Protein AF-X1JGG3-F1 (afdb_monomer)

Radius of gyration: 21.28 Å; Cα contacts (8 Å, |Δi|>4): 81; chains: 1; bounding box: 41×39×52 Å

Mean predicted aligned error: 8.31 Å

Nearest PDB structures (foldseek):
  1no1-assembly3_C  TM=7.821E-01  e=3.406E-01  Bacillus phage SPP1

Foldseek 3Di:
DDPVLLVVLVVLLCVLAVHDDDPVVSVVLCVVPVVDDSVLQNQLSVVCSVPPPHRDDSVSSVCSRVPDPVVVVVVLVVVLVVCLVVDDLPDDDADPPCNVSQVVCVVCPHSNNVSVVVVPPDD

Structure (mmCIF, N/CA/C/O backbone):
data_AF-X1JGG3-F1
#
_entry.id   AF-X1JGG3-F1
#
loop_
_atom_site.group_PDB
_atom_site.id
_atom_site.type_symbol
_atom_site.label_atom_id
_atom_site.label_alt_id
_atom_site.label_comp_id
_atom_site.label_asym_id
_atom_site.label_entity_id
_atom_site.label_seq_id
_atom_site.pdbx_PDB_ins_code
_atom_site.Cartn_x
_atom_site.Cartn_y
_atom_site.Cartn_z
_atom_site.occupancy
_atom_site.B_iso_or_equiv
_atom_site.auth_seq_id
_atom_site.auth_comp_id
_atom_site.auth_asym_id
_atom_site.auth_atom_id
_atom_site.pdbx_PDB_model_num
ATOM 1 N N . MET A 1 1 ? -0.036 -13.722 7.610 1.00 90.81 1 MET A N 1
ATOM 2 C CA . MET A 1 1 ? -0.224 -12.789 8.738 1.00 90.81 1 MET A CA 1
ATOM 3 C C . MET A 1 1 ? -0.713 -13.518 9.977 1.00 90.81 1 MET A C 1
ATOM 5 O O . MET A 1 1 ? -1.569 -14.394 9.858 1.00 90.81 1 MET A O 1
ATOM 9 N N . ASP A 1 2 ? -0.226 -13.138 11.154 1.00 93.94 2 ASP A N 1
ATOM 10 C CA . ASP A 1 2 ? -0.755 -13.590 12.440 1.00 93.94 2 ASP A CA 1
ATOM 11 C C . ASP A 1 2 ? -1.984 -12.753 12.850 1.00 93.94 2 ASP A C 1
ATOM 13 O O . ASP A 1 2 ? -1.974 -11.520 12.832 1.00 93.94 2 ASP A O 1
ATOM 17 N N . LYS A 1 3 ? -3.073 -13.422 13.248 1.00 92.94 3 LYS A N 1
ATOM 18 C CA . LYS A 1 3 ? -4.341 -12.750 13.579 1.00 92.94 3 LYS A CA 1
ATOM 19 C C . LYS A 1 3 ? -4.242 -11.840 14.805 1.00 92.94 3 LYS A C 1
ATOM 21 O O . LYS A 1 3 ? -4.909 -10.809 14.856 1.00 92.94 3 LYS A O 1
ATOM 26 N N . LYS A 1 4 ? -3.430 -12.196 15.798 1.00 94.50 4 LYS A N 1
ATOM 27 C CA . LYS A 1 4 ? -3.220 -11.386 17.002 1.00 94.50 4 LYS A CA 1
ATOM 28 C C . LYS A 1 4 ? -2.433 -10.125 16.663 1.00 94.50 4 LYS A C 1
ATOM 30 O O . LYS A 1 4 ? -2.806 -9.054 17.133 1.00 94.50 4 LYS A O 1
ATOM 35 N N . LEU A 1 5 ? -1.389 -10.241 15.841 1.00 93.38 5 LEU A N 1
ATOM 36 C CA . LEU A 1 5 ? -0.612 -9.085 15.380 1.00 93.38 5 LEU A CA 1
ATOM 37 C C . LEU A 1 5 ? -1.472 -8.126 14.554 1.00 93.38 5 LEU A C 1
ATOM 39 O O . LEU A 1 5 ? -1.430 -6.920 14.779 1.00 93.38 5 LEU A O 1
ATOM 43 N N . PHE A 1 6 ? -2.319 -8.656 13.678 1.00 95.50 6 PHE A N 1
ATOM 44 C CA . PHE A 1 6 ? -3.275 -7.847 12.931 1.00 95.50 6 PHE A CA 1
ATOM 45 C C . PHE A 1 6 ? -4.254 -7.081 13.833 1.00 95.50 6 PHE A C 1
ATOM 47 O O . PHE A 1 6 ? -4.462 -5.884 13.647 1.00 95.50 6 PHE A O 1
ATOM 54 N N . LEU A 1 7 ? -4.838 -7.743 14.837 1.00 94.88 7 LEU A N 1
ATOM 55 C CA . LEU A 1 7 ? -5.745 -7.078 15.779 1.00 94.88 7 LEU A CA 1
ATOM 56 C C . LEU A 1 7 ? -5.031 -5.986 16.584 1.00 94.88 7 LEU A C 1
ATOM 58 O O . LEU A 1 7 ? -5.614 -4.938 16.836 1.00 94.88 7 LEU A O 1
ATOM 62 N N . GLN A 1 8 ? -3.761 -6.192 16.948 1.00 95.75 8 GLN A N 1
ATOM 63 C CA . GLN A 1 8 ? -2.948 -5.142 17.570 1.00 95.75 8 GLN A CA 1
ATOM 64 C C . GLN A 1 8 ? -2.786 -3.934 16.641 1.00 95.75 8 GLN A C 1
ATOM 66 O O . GLN A 1 8 ? -2.962 -2.805 17.088 1.00 95.75 8 GLN A O 1
ATOM 71 N N . SER A 1 9 ? -2.514 -4.168 15.356 1.00 96.12 9 SER A N 1
ATOM 72 C CA . SER A 1 9 ? -2.420 -3.117 14.340 1.00 96.12 9 SER A CA 1
ATOM 73 C C . SER A 1 9 ? -3.736 -2.351 14.152 1.00 96.12 9 SER A C 1
ATOM 75 O O . SER A 1 9 ? -3.710 -1.123 14.090 1.00 96.12 9 SER A O 1
ATOM 77 N N . LEU A 1 10 ? -4.889 -3.031 14.134 1.00 95.44 10 LEU A N 1
ATOM 78 C CA . LEU A 1 10 ? -6.194 -2.357 14.102 1.00 95.44 10 LEU A CA 1
ATOM 79 C C . LEU A 1 10 ? -6.440 -1.518 15.359 1.00 95.44 10 LEU A C 1
ATOM 81 O O . LEU A 1 10 ? -6.842 -0.365 15.246 1.00 95.44 10 LEU A O 1
ATOM 85 N N . ASN A 1 11 ? -6.133 -2.047 16.544 1.00 96.00 11 ASN A N 1
ATOM 86 C CA . ASN A 1 11 ? -6.285 -1.301 17.795 1.00 96.00 11 ASN A CA 1
ATOM 87 C C . ASN A 1 11 ? -5.393 -0.045 17.834 1.00 96.00 11 ASN A C 1
ATOM 89 O O . ASN A 1 11 ? -5.766 0.961 18.439 1.00 96.00 11 ASN A O 1
ATOM 93 N N . SER A 1 12 ? -4.215 -0.079 17.197 1.00 96.50 12 SER A N 1
ATOM 94 C CA . SER A 1 12 ? -3.371 1.110 17.033 1.00 96.50 12 SER A CA 1
ATOM 95 C C . SER A 1 12 ? -4.045 2.183 16.178 1.00 96.50 12 SER A C 1
ATOM 97 O O . SER A 1 12 ? -3.999 3.349 16.561 1.00 96.50 12 SER A O 1
ATOM 99 N N . LEU A 1 13 ? -4.707 1.806 15.076 1.00 96.50 13 LEU A N 1
ATOM 100 C CA . LEU A 1 13 ? -5.509 2.743 14.281 1.00 96.50 13 LEU A CA 1
ATOM 101 C C . LEU A 1 13 ? -6.660 3.318 15.113 1.00 96.50 13 LEU A C 1
ATOM 103 O O . LEU A 1 13 ? -6.807 4.531 15.205 1.00 96.50 13 LEU A O 1
ATOM 107 N N . GLU A 1 14 ? -7.433 2.461 15.780 1.00 96.44 14 GLU A N 1
ATOM 108 C CA . GLU A 1 14 ? -8.549 2.887 16.635 1.00 96.44 14 GLU A CA 1
ATOM 109 C C . GLU A 1 14 ? -8.112 3.918 17.679 1.00 96.44 14 GLU A C 1
ATOM 111 O O . GLU A 1 14 ? -8.757 4.947 17.871 1.00 96.44 14 GLU A O 1
ATOM 116 N N . SER A 1 15 ? -6.964 3.670 18.311 1.00 96.25 15 SER A N 1
ATOM 117 C CA . SER A 1 15 ? -6.413 4.550 19.342 1.00 96.25 15 SER A CA 1
ATOM 118 C C . SER A 1 15 ? -5.913 5.879 18.773 1.00 96.25 15 SER A C 1
ATOM 120 O O . SER A 1 15 ? -6.105 6.913 19.405 1.00 96.25 15 SER A O 1
ATOM 122 N N . ALA A 1 16 ? -5.278 5.863 17.598 1.00 96.69 16 ALA A N 1
ATOM 123 C CA . ALA A 1 16 ? -4.739 7.063 16.959 1.00 96.69 16 ALA A CA 1
ATOM 124 C C . ALA A 1 16 ? -5.837 7.996 16.429 1.00 96.69 16 ALA A C 1
ATOM 126 O O . ALA A 1 16 ? -5.709 9.213 16.530 1.00 96.69 16 ALA A O 1
ATOM 127 N N . PHE A 1 17 ? -6.919 7.427 15.896 1.00 96.00 17 PHE A N 1
ATOM 128 C CA . PHE A 1 17 ? -8.021 8.181 15.293 1.00 96.00 17 PHE A CA 1
ATOM 129 C C . PHE A 1 17 ? -9.204 8.409 16.247 1.00 96.00 17 PHE A C 1
ATOM 131 O O . PHE A 1 17 ? -10.120 9.156 15.918 1.00 96.00 17 PHE A O 1
ATOM 138 N N . GLY A 1 18 ? -9.199 7.793 17.435 1.00 94.81 18 GLY A N 1
ATOM 139 C CA . GLY A 1 18 ? -10.285 7.919 18.412 1.00 94.81 18 GLY A CA 1
ATOM 140 C C . GLY A 1 18 ? -11.587 7.237 17.977 1.00 94.81 18 GLY A C 1
ATOM 141 O O . GLY A 1 18 ? -12.661 7.587 18.467 1.00 94.81 18 GLY A O 1
ATOM 142 N N . GLU A 1 19 ? -11.508 6.262 17.073 1.00 92.62 19 GLU A N 1
ATOM 143 C CA . GLU A 1 19 ? -12.652 5.516 16.547 1.00 92.62 19 GLU A CA 1
ATOM 144 C C . GLU A 1 19 ? -12.613 4.067 17.028 1.00 92.62 19 GLU A C 1
ATOM 146 O O . GLU A 1 19 ? -11.547 3.474 17.134 1.00 92.62 19 GLU A O 1
ATOM 151 N N . LYS A 1 20 ? -13.778 3.461 17.278 1.00 91.00 20 LYS A N 1
ATOM 152 C CA . LYS A 1 20 ? -13.880 2.013 17.501 1.00 91.00 20 LYS A CA 1
ATOM 153 C C . LYS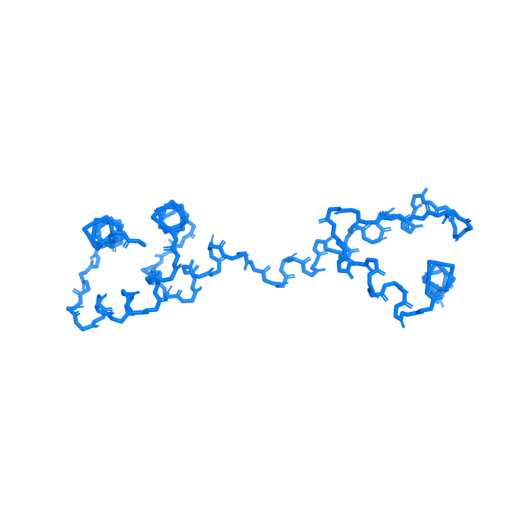 A 1 20 ? -14.567 1.346 16.326 1.00 91.00 20 LYS A C 1
ATOM 155 O O . LYS A 1 20 ? -15.696 1.700 15.976 1.00 91.00 20 LYS A O 1
ATOM 160 N N . LEU A 1 21 ? -13.919 0.344 15.752 1.00 90.12 21 LEU A N 1
ATOM 161 C CA . LEU A 1 21 ? -14.516 -0.489 14.732 1.00 90.12 21 LEU A CA 1
ATOM 162 C C . LEU A 1 21 ? -15.534 -1.431 15.363 1.00 90.12 21 LEU A C 1
ATOM 164 O O . LEU A 1 21 ? -15.342 -2.034 16.419 1.00 90.12 21 LEU A O 1
ATOM 168 N N . ARG A 1 22 ? -16.642 -1.599 14.650 1.00 92.44 22 ARG A N 1
ATOM 169 C CA . ARG A 1 22 ? -17.567 -2.695 14.910 1.00 92.44 22 ARG A CA 1
ATOM 170 C C . ARG A 1 22 ? -16.922 -4.014 14.475 1.00 92.44 22 ARG A C 1
ATOM 172 O O . ARG A 1 22 ? -16.131 -4.049 13.529 1.00 92.44 22 ARG A O 1
ATOM 179 N N . GLU A 1 23 ? -17.288 -5.108 15.139 1.00 90.00 23 GLU A N 1
ATOM 180 C CA . GLU A 1 23 ? -16.707 -6.432 14.869 1.00 90.00 23 GLU A CA 1
ATOM 181 C C . GLU A 1 23 ? -16.869 -6.894 13.414 1.00 90.00 23 GLU A C 1
ATOM 183 O O . GLU A 1 23 ? -15.992 -7.565 12.873 1.00 90.00 23 GLU A O 1
ATOM 188 N N . ASP A 1 24 ? -17.985 -6.548 12.773 1.00 92.00 24 ASP A N 1
ATOM 189 C CA . ASP A 1 24 ? -18.242 -6.838 11.362 1.00 92.00 24 ASP A CA 1
ATOM 190 C C . ASP A 1 24 ? -17.240 -6.123 10.447 1.00 92.00 24 ASP A C 1
ATOM 192 O O . ASP A 1 24 ? -16.668 -6.756 9.560 1.00 92.00 24 ASP A O 1
ATOM 196 N N . ARG A 1 25 ? -16.936 -4.846 10.709 1.00 92.25 25 ARG A N 1
ATOM 197 C CA . ARG A 1 25 ? -15.900 -4.110 9.966 1.00 92.25 25 ARG A CA 1
ATOM 198 C C . ARG A 1 25 ? -14.516 -4.711 10.194 1.00 92.25 25 ARG A C 1
ATOM 200 O O . ARG A 1 25 ? -13.806 -4.941 9.222 1.00 92.25 25 ARG A O 1
ATOM 207 N N . ALA A 1 26 ? -14.148 -5.037 11.433 1.00 93.00 26 ALA A N 1
ATOM 208 C CA . ALA A 1 26 ? -12.850 -5.653 11.725 1.00 93.00 26 ALA A CA 1
ATOM 209 C C . ALA A 1 26 ? -12.652 -6.998 10.992 1.00 93.00 26 ALA A C 1
ATOM 211 O O . ALA A 1 26 ? -11.555 -7.287 10.508 1.00 93.00 26 ALA A O 1
ATOM 212 N N . LYS A 1 27 ? -13.719 -7.801 10.851 1.00 95.00 27 LYS A N 1
ATOM 213 C CA . LYS A 1 27 ? -13.699 -9.040 10.052 1.00 95.00 27 LYS A CA 1
ATOM 214 C C . LYS A 1 27 ? -13.445 -8.767 8.571 1.00 95.00 27 LYS A C 1
ATOM 216 O O . LYS A 1 27 ? -12.617 -9.451 7.981 1.00 95.00 27 LYS A O 1
ATOM 221 N N . ILE A 1 28 ? -14.084 -7.747 7.996 1.00 96.06 28 ILE A N 1
ATOM 222 C CA . ILE A 1 28 ? -13.869 -7.367 6.591 1.00 96.06 28 ILE A CA 1
ATOM 223 C C . ILE A 1 28 ? -12.416 -6.931 6.359 1.00 96.06 28 ILE A C 1
ATOM 225 O O . ILE A 1 28 ? -11.801 -7.372 5.390 1.00 96.06 28 ILE A O 1
ATOM 229 N N . TYR A 1 29 ? -11.833 -6.129 7.261 1.00 96.19 29 TYR A N 1
ATOM 230 C CA . TYR A 1 29 ? -10.414 -5.762 7.156 1.00 96.19 29 TYR A CA 1
ATOM 231 C C . TYR A 1 29 ? -9.519 -7.007 7.192 1.00 96.19 29 TYR A C 1
ATOM 233 O O . TYR A 1 29 ? -8.607 -7.118 6.378 1.00 96.19 29 TYR A O 1
ATOM 241 N N . TRP A 1 30 ? -9.787 -7.963 8.091 1.00 95.88 30 TRP A N 1
ATOM 242 C CA . TRP A 1 30 ? -9.032 -9.219 8.138 1.00 95.88 30 TRP A CA 1
ATOM 243 C C . TRP A 1 30 ? -9.147 -9.999 6.829 1.00 95.88 30 TRP A C 1
ATOM 245 O O . TRP A 1 30 ? -8.138 -10.444 6.290 1.00 95.88 30 TRP A O 1
ATOM 255 N N . ASP A 1 31 ? -10.359 -10.169 6.303 1.00 96.56 31 ASP A N 1
ATOM 256 C CA . ASP A 1 31 ? -10.576 -10.994 5.118 1.00 96.56 31 ASP A CA 1
ATOM 257 C C . ASP A 1 31 ? -9.898 -10.447 3.866 1.00 96.56 31 ASP A C 1
ATOM 259 O O . ASP A 1 31 ? -9.427 -11.246 3.055 1.00 96.56 31 ASP A O 1
ATOM 263 N N . ILE A 1 32 ? -9.794 -9.124 3.743 1.00 97.00 32 ILE A N 1
ATOM 264 C CA . ILE A 1 32 ? -9.127 -8.476 2.611 1.00 97.00 32 ILE A CA 1
ATOM 265 C C . ILE A 1 32 ? -7.608 -8.426 2.818 1.00 97.00 32 ILE A C 1
ATOM 267 O O . ILE A 1 32 ? -6.852 -8.702 1.891 1.00 97.00 32 ILE A O 1
ATOM 271 N N . LEU A 1 33 ? -7.138 -8.120 4.030 1.00 96.62 33 LEU A N 1
ATOM 272 C CA . LEU A 1 33 ? -5.719 -7.845 4.280 1.00 96.62 33 LEU A CA 1
ATOM 273 C C . LEU A 1 33 ? -4.897 -9.077 4.693 1.00 96.62 33 LEU A C 1
ATOM 275 O O . LEU A 1 33 ? -3.672 -9.001 4.745 1.00 96.62 33 LEU A O 1
ATOM 279 N N . LYS A 1 34 ? -5.524 -10.232 4.965 1.00 95.38 34 LYS A N 1
ATOM 280 C CA . LYS A 1 34 ? -4.827 -11.457 5.420 1.00 95.38 34 LYS A CA 1
ATOM 281 C C . LYS A 1 34 ? -3.777 -12.022 4.463 1.00 95.38 34 LYS A C 1
ATOM 283 O O . LYS A 1 34 ? -2.970 -12.842 4.903 1.00 95.38 34 LYS A O 1
ATOM 288 N N . GLY A 1 35 ? -3.796 -11.608 3.195 1.00 94.94 35 GLY A N 1
ATOM 289 C CA . GLY A 1 35 ? -2.800 -11.992 2.193 1.00 94.94 35 GLY A CA 1
ATOM 290 C C . GLY A 1 35 ? -1.434 -11.322 2.376 1.00 94.94 35 GLY A C 1
ATOM 291 O O . GLY A 1 35 ? -0.437 -11.881 1.932 1.00 94.94 35 GLY A O 1
ATOM 292 N N . TYR A 1 36 ? -1.373 -10.177 3.060 1.00 96.19 36 TYR A N 1
ATOM 293 C CA . TYR A 1 36 ? -0.130 -9.443 3.295 1.00 96.19 36 TYR A CA 1
ATOM 294 C C . TYR A 1 36 ? 0.63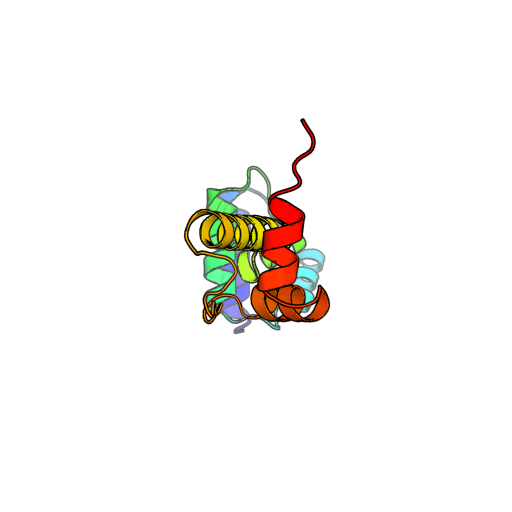1 -9.975 4.518 1.00 96.19 36 TYR A C 1
ATOM 296 O O . TYR A 1 36 ? 0.095 -10.686 5.375 1.00 96.19 36 TYR A O 1
ATOM 304 N N . SER A 1 37 ? 1.914 -9.649 4.613 1.00 96.25 37 SER A N 1
ATOM 305 C CA . SER A 1 37 ? 2.761 -9.975 5.758 1.00 96.25 37 SER A CA 1
ATOM 306 C C . SER A 1 37 ? 2.505 -9.045 6.948 1.00 96.25 37 SER A C 1
ATOM 308 O O . SER A 1 37 ? 2.067 -7.901 6.811 1.00 96.25 37 SER A O 1
ATOM 310 N N . ASP A 1 38 ? 2.852 -9.511 8.151 1.00 94.75 38 ASP A N 1
ATOM 311 C CA . ASP A 1 38 ? 2.761 -8.697 9.370 1.00 94.75 38 ASP A CA 1
ATOM 312 C C . ASP A 1 38 ? 3.637 -7.432 9.302 1.00 94.75 38 ASP A C 1
ATOM 314 O O . ASP A 1 38 ? 3.339 -6.428 9.949 1.00 94.75 38 ASP A O 1
ATOM 318 N N . ILE A 1 39 ? 4.726 -7.471 8.527 1.00 95.06 39 ILE A N 1
ATOM 319 C CA . ILE A 1 39 ? 5.642 -6.339 8.347 1.00 95.06 39 ILE A CA 1
ATOM 320 C C . ILE A 1 39 ? 4.996 -5.271 7.461 1.00 95.06 39 ILE A C 1
ATOM 322 O O . ILE A 1 39 ? 5.024 -4.094 7.820 1.00 95.06 39 ILE A O 1
ATOM 326 N N . GLU A 1 40 ? 4.405 -5.673 6.336 1.00 95.94 40 GLU A N 1
ATOM 327 C CA . GLU A 1 40 ? 3.713 -4.771 5.406 1.00 95.94 40 GLU A CA 1
ATOM 328 C C . GLU A 1 40 ? 2.556 -4.053 6.098 1.00 95.94 40 GLU A C 1
ATOM 330 O O . GLU A 1 40 ? 2.475 -2.828 6.064 1.00 95.94 40 GLU A O 1
ATOM 335 N N . ILE A 1 41 ? 1.727 -4.794 6.836 1.00 96.75 41 ILE A N 1
ATOM 336 C CA . ILE A 1 41 ? 0.571 -4.228 7.540 1.00 96.75 41 ILE A CA 1
ATOM 337 C C . ILE A 1 41 ? 1.001 -3.257 8.636 1.00 96.75 41 ILE A C 1
ATOM 339 O O . ILE A 1 41 ? 0.425 -2.179 8.765 1.00 96.75 41 ILE A O 1
ATOM 343 N N . LYS A 1 42 ? 2.046 -3.585 9.405 1.00 95.94 42 LYS A N 1
ATOM 344 C CA . LYS A 1 42 ? 2.578 -2.661 10.416 1.00 95.94 42 LYS A CA 1
ATOM 345 C C . LYS A 1 42 ? 3.090 -1.368 9.793 1.00 95.94 42 LYS A C 1
ATOM 347 O O . LYS A 1 42 ? 2.799 -0.298 10.322 1.00 95.94 42 LYS A O 1
ATOM 352 N N . LYS A 1 43 ? 3.828 -1.455 8.684 1.00 96.06 43 LYS A N 1
ATOM 353 C CA . LYS A 1 43 ? 4.315 -0.272 7.962 1.00 96.06 43 LYS A CA 1
ATOM 354 C C . LYS A 1 43 ? 3.154 0.580 7.455 1.00 96.06 43 LYS A C 1
ATOM 356 O O . LYS A 1 43 ? 3.140 1.777 7.724 1.00 96.06 43 LYS A O 1
ATOM 361 N N . ALA A 1 44 ? 2.163 -0.035 6.814 1.00 96.75 44 ALA A N 1
ATOM 362 C CA . ALA A 1 44 ? 1.001 0.664 6.279 1.00 96.75 44 ALA A CA 1
ATOM 363 C C . ALA A 1 44 ? 0.146 1.319 7.370 1.00 96.75 44 ALA A C 1
ATOM 365 O O . ALA A 1 44 ? -0.312 2.445 7.199 1.00 96.75 44 ALA A O 1
ATOM 366 N N . VAL A 1 45 ? -0.018 0.668 8.525 1.00 96.50 45 VAL A N 1
ATOM 367 C CA . VAL A 1 45 ? -0.710 1.253 9.683 1.00 96.50 45 VAL A CA 1
ATOM 368 C C . VAL A 1 45 ? 0.038 2.462 10.237 1.00 96.50 45 VAL A C 1
ATOM 370 O O . VAL A 1 45 ? -0.581 3.494 10.476 1.0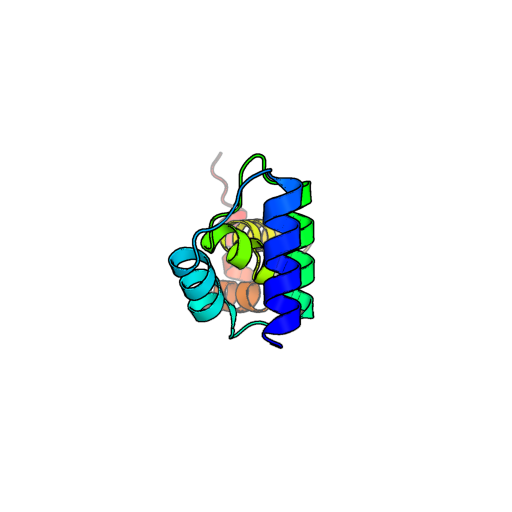0 96.50 45 VAL A O 1
ATOM 373 N N . ILE A 1 46 ? 1.360 2.372 10.405 1.00 96.94 46 ILE A N 1
ATOM 374 C CA . ILE A 1 46 ? 2.172 3.512 10.859 1.00 96.94 46 ILE A CA 1
ATOM 375 C C . ILE A 1 46 ? 2.097 4.663 9.846 1.00 96.94 46 ILE A C 1
ATOM 377 O O . ILE A 1 46 ? 1.923 5.810 10.249 1.00 96.94 46 ILE A O 1
ATOM 381 N N . GLY A 1 47 ? 2.179 4.363 8.547 1.00 96.50 47 GLY A N 1
ATOM 382 C CA . GLY A 1 47 ? 2.012 5.350 7.476 1.00 96.50 47 GLY A CA 1
ATOM 383 C C . GLY A 1 47 ? 0.634 6.009 7.505 1.00 96.50 47 GLY A C 1
ATOM 384 O O . GLY A 1 47 ? 0.539 7.230 7.486 1.00 96.50 47 GLY A O 1
ATOM 385 N N . SER A 1 48 ? -0.426 5.217 7.675 1.00 97.06 48 SER A N 1
ATOM 386 C CA . SER A 1 48 ? -1.803 5.713 7.785 1.00 97.06 48 SER A CA 1
ATOM 387 C C . SER A 1 48 ? -1.958 6.697 8.943 1.00 97.06 48 SER A C 1
ATOM 389 O O . SER A 1 48 ? -2.511 7.772 8.756 1.00 97.06 48 SER A O 1
ATOM 391 N N . ILE A 1 49 ? -1.426 6.365 10.125 1.00 97.25 49 ILE A N 1
ATOM 392 C CA . ILE A 1 49 ? -1.459 7.246 11.306 1.00 97.25 49 ILE A CA 1
ATOM 393 C C . ILE A 1 49 ? -0.696 8.552 11.057 1.00 97.25 49 ILE A C 1
ATOM 395 O O . ILE A 1 49 ? -1.068 9.595 11.588 1.00 97.25 49 ILE A O 1
ATOM 399 N N . ARG A 1 50 ? 0.389 8.496 10.280 1.00 97.25 50 ARG A N 1
ATOM 400 C CA . ARG A 1 50 ? 1.241 9.653 10.002 1.00 97.25 50 ARG A CA 1
ATOM 401 C C . ARG A 1 50 ? 0.625 10.606 8.975 1.00 97.25 50 ARG A C 1
ATOM 403 O O . ARG A 1 50 ? 0.735 11.813 9.154 1.00 97.25 50 ARG A O 1
ATOM 410 N N . GLU A 1 51 ? 0.023 10.069 7.916 1.00 95.94 51 GLU A N 1
ATOM 411 C CA . GLU A 1 51 ? -0.372 10.845 6.730 1.00 95.94 51 GLU A CA 1
ATOM 412 C C . GLU A 1 51 ? -1.872 11.159 6.666 1.00 95.94 51 GLU A C 1
ATOM 414 O O . GLU A 1 51 ? -2.275 12.199 6.141 1.00 95.94 51 GLU A O 1
ATOM 419 N N . LEU A 1 52 ? -2.725 10.266 7.175 1.00 96.88 52 LEU A N 1
ATOM 420 C CA . LEU A 1 52 ? -4.167 10.390 6.994 1.00 96.88 52 LEU A CA 1
ATOM 421 C C . LEU A 1 52 ? -4.798 11.207 8.115 1.00 96.88 52 LEU A C 1
ATOM 423 O O . LEU A 1 52 ? -4.451 11.102 9.288 1.00 96.88 52 LEU A O 1
ATOM 427 N N . LYS A 1 53 ? -5.790 12.014 7.738 1.00 95.81 53 LYS A N 1
ATOM 428 C CA . LYS A 1 53 ? -6.563 12.839 8.679 1.00 95.81 53 LYS A CA 1
ATOM 429 C C . LYS A 1 53 ? -7.719 12.082 9.332 1.00 95.81 53 LYS A C 1
ATOM 431 O O . LYS A 1 53 ? -8.233 12.525 10.353 1.00 95.81 53 LYS A O 1
ATOM 436 N N . PHE A 1 54 ? -8.143 10.978 8.724 1.00 96.06 54 PHE A N 1
ATOM 437 C CA . PHE A 1 54 ? -9.299 10.183 9.131 1.00 96.06 54 PHE A CA 1
ATOM 438 C C . PHE A 1 54 ? -8.925 8.708 9.200 1.00 96.06 54 PHE A C 1
ATOM 440 O O . PHE A 1 54 ? -7.917 8.298 8.622 1.00 96.06 54 PHE A O 1
ATOM 447 N N . PHE A 1 55 ? -9.759 7.913 9.875 1.00 96.19 55 PHE A N 1
ATOM 448 C CA . PHE A 1 55 ? -9.552 6.475 9.957 1.00 96.19 55 PHE A CA 1
ATOM 449 C C . PHE A 1 55 ? -9.447 5.865 8.544 1.00 96.19 55 PHE A C 1
ATOM 451 O O . PHE A 1 55 ? -10.362 6.057 7.734 1.00 96.19 55 PHE A O 1
ATOM 458 N N . PRO A 1 56 ? -8.367 5.124 8.234 1.00 95.81 56 PRO A N 1
ATOM 459 C CA . PRO A 1 56 ? -8.083 4.685 6.873 1.00 95.81 56 PRO A CA 1
ATOM 460 C C . PRO A 1 56 ? -9.146 3.731 6.345 1.00 95.81 56 PRO A C 1
ATOM 462 O O . PRO A 1 56 ? -9.524 2.758 7.009 1.00 95.81 56 PRO A O 1
ATOM 465 N N . LYS A 1 57 ? -9.559 3.932 5.096 1.00 95.31 57 LYS A N 1
ATOM 466 C CA . LYS A 1 57 ? -10.253 2.918 4.300 1.00 95.31 57 LYS A CA 1
ATOM 467 C C . LYS A 1 57 ? -9.295 1.766 3.994 1.00 95.31 57 LYS A C 1
ATOM 469 O O . LYS A 1 57 ? -8.080 1.922 3.957 1.00 95.31 57 LYS A O 1
ATOM 474 N N . ILE A 1 58 ? -9.859 0.594 3.704 1.00 95.56 58 ILE A N 1
ATOM 475 C CA . ILE A 1 58 ? -9.069 -0.593 3.336 1.00 95.56 58 ILE A CA 1
ATOM 476 C C . ILE A 1 58 ? -8.220 -0.330 2.081 1.00 95.56 58 ILE A C 1
ATOM 478 O O . ILE A 1 58 ? -7.078 -0.771 2.031 1.00 95.56 58 ILE A O 1
ATOM 482 N N . ALA A 1 59 ? -8.751 0.421 1.108 1.00 94.94 59 ALA A N 1
ATOM 483 C CA . ALA A 1 59 ? -8.024 0.802 -0.105 1.00 94.94 59 ALA A CA 1
ATOM 484 C C . ALA A 1 59 ? -6.765 1.633 0.198 1.00 94.94 59 ALA A C 1
ATOM 486 O O . ALA A 1 59 ? -5.700 1.292 -0.293 1.00 94.94 59 ALA A O 1
ATOM 487 N N . GLU A 1 60 ? -6.855 2.622 1.093 1.00 95.50 60 GLU A N 1
ATOM 488 C CA . GLU A 1 60 ? -5.707 3.457 1.488 1.00 95.50 60 GLU A CA 1
ATOM 489 C C . GLU A 1 60 ? -4.618 2.621 2.189 1.00 95.50 60 GLU A C 1
ATOM 491 O O . GLU A 1 60 ? -3.427 2.839 1.990 1.00 95.50 60 GLU A O 1
ATOM 496 N N . ILE A 1 61 ? -5.002 1.603 2.974 1.00 96.00 61 ILE A N 1
ATOM 497 C CA . ILE A 1 61 ? -4.033 0.657 3.555 1.00 96.00 61 ILE A CA 1
ATOM 498 C C . ILE A 1 61 ? -3.355 -0.169 2.458 1.00 96.00 61 ILE A C 1
ATOM 500 O O . ILE A 1 61 ? -2.152 -0.396 2.534 1.00 96.00 61 ILE A O 1
ATOM 504 N N . ILE A 1 62 ? -4.107 -0.630 1.454 1.00 95.31 62 ILE A N 1
ATOM 505 C CA . ILE A 1 62 ? -3.551 -1.389 0.326 1.00 95.31 62 ILE A CA 1
ATOM 506 C C . ILE A 1 62 ? -2.579 -0.519 -0.477 1.00 95.31 62 ILE A C 1
ATOM 508 O O . ILE A 1 62 ? -1.476 -0.976 -0.762 1.00 95.31 62 ILE A O 1
ATOM 512 N N . GLU A 1 63 ? -2.941 0.727 -0.778 1.00 93.44 63 GLU A N 1
ATOM 513 C CA . GLU A 1 63 ? -2.072 1.702 -1.453 1.00 93.44 63 GLU A CA 1
ATOM 514 C C . GLU A 1 63 ? -0.772 1.931 -0.672 1.00 93.44 63 GLU A C 1
ATOM 516 O O . GLU A 1 63 ? 0.307 1.934 -1.251 1.00 93.44 63 GLU A O 1
ATOM 521 N N . MET A 1 64 ? -0.833 2.009 0.660 1.00 93.62 64 MET A N 1
ATOM 522 C CA . MET A 1 64 ? 0.363 2.119 1.508 1.00 93.62 64 MET A CA 1
ATOM 523 C C . MET A 1 64 ? 1.262 0.868 1.485 1.00 93.62 64 MET A C 1
ATOM 525 O O . MET A 1 64 ? 2.439 0.959 1.836 1.00 93.62 64 MET A O 1
ATOM 529 N N . ILE A 1 65 ? 0.726 -0.307 1.133 1.00 93.00 65 ILE A N 1
ATOM 530 C CA . ILE A 1 65 ? 1.493 -1.561 1.030 1.00 93.00 65 ILE A CA 1
ATOM 531 C C . ILE A 1 65 ? 2.090 -1.723 -0.364 1.00 93.00 65 ILE A C 1
ATOM 533 O O . ILE A 1 65 ? 3.269 -2.041 -0.495 1.00 93.00 65 ILE A O 1
ATOM 537 N N . VAL A 1 66 ? 1.252 -1.568 -1.387 1.00 88.31 66 VAL A N 1
ATOM 538 C CA . VAL A 1 66 ? 1.585 -1.883 -2.780 1.00 88.31 66 VAL A CA 1
ATOM 539 C C . VAL A 1 66 ? 2.240 -0.690 -3.483 1.00 88.31 66 VAL A C 1
ATOM 541 O O . VAL A 1 66 ? 2.976 -0.884 -4.443 1.00 88.31 66 VAL A O 1
ATOM 544 N N . GLY A 1 67 ? 2.039 0.523 -2.971 1.00 80.69 67 GLY A N 1
ATOM 545 C CA . GLY A 1 67 ? 2.345 1.764 -3.671 1.00 80.69 67 GLY A CA 1
ATOM 546 C C . GLY A 1 67 ? 1.153 2.242 -4.499 1.00 80.69 67 GLY A C 1
ATOM 547 O O . GLY A 1 67 ? 0.230 1.481 -4.802 1.00 80.69 67 GLY A O 1
ATOM 548 N N . ASN A 1 68 ? 1.164 3.527 -4.848 1.00 74.88 68 ASN A N 1
ATOM 549 C CA . ASN A 1 68 ? 0.204 4.101 -5.779 1.00 74.88 68 ASN A CA 1
ATOM 550 C C . ASN A 1 68 ? 0.690 3.857 -7.218 1.00 74.88 68 ASN A C 1
ATOM 552 O O . ASN A 1 68 ? 1.780 4.286 -7.590 1.00 74.88 68 ASN A O 1
ATOM 556 N N . ILE A 1 69 ? -0.129 3.172 -8.021 1.00 69.12 69 ILE A N 1
ATOM 557 C CA . ILE A 1 69 ? 0.171 2.866 -9.429 1.00 69.12 69 ILE A CA 1
ATOM 558 C C . ILE A 1 69 ? 0.301 4.154 -10.260 1.00 69.12 69 ILE A C 1
ATOM 560 O O . ILE A 1 69 ? 1.087 4.195 -11.205 1.00 69.12 69 ILE A O 1
ATOM 564 N N . GLU A 1 70 ? -0.444 5.208 -9.917 1.00 70.44 70 GLU A N 1
ATOM 565 C CA . GLU A 1 70 ? -0.343 6.500 -10.607 1.00 70.44 70 GLU A CA 1
ATOM 566 C C . GLU A 1 70 ? 1.027 7.148 -10.357 1.00 70.44 70 GLU A C 1
ATOM 568 O O . GLU A 1 70 ? 1.684 7.568 -11.311 1.00 70.44 70 GLU A O 1
ATOM 573 N N . ASP A 1 71 ? 1.508 7.120 -9.109 1.00 73.69 71 ASP A N 1
ATOM 574 C CA . ASP A 1 71 ? 2.841 7.623 -8.751 1.00 73.69 71 ASP A CA 1
ATOM 575 C C . ASP A 1 71 ? 3.946 6.795 -9.435 1.00 73.69 71 ASP A C 1
ATOM 577 O O . ASP A 1 71 ? 4.952 7.341 -9.888 1.00 73.69 71 ASP A O 1
ATOM 581 N N . GLU A 1 72 ? 3.765 5.474 -9.557 1.00 79.19 72 GLU A N 1
ATOM 582 C CA . GLU A 1 72 ? 4.710 4.601 -10.264 1.00 79.19 72 GLU A CA 1
ATOM 583 C C . GLU A 1 72 ? 4.812 4.963 -11.752 1.00 79.19 72 GLU A C 1
ATOM 585 O O . GLU A 1 72 ? 5.916 5.035 -12.299 1.00 79.19 72 GLU A O 1
ATOM 590 N N . ALA A 1 73 ? 3.680 5.241 -12.404 1.00 84.50 73 ALA A N 1
ATOM 591 C CA . ALA A 1 73 ? 3.652 5.673 -13.797 1.00 84.50 73 ALA A CA 1
ATOM 592 C C . ALA A 1 73 ? 4.308 7.052 -13.987 1.00 84.50 73 ALA A C 1
ATOM 594 O O . ALA A 1 73 ? 5.060 7.244 -14.947 1.00 84.50 73 ALA A O 1
ATOM 595 N N . GLU A 1 74 ? 4.075 7.997 -13.071 1.00 86.38 74 GLU A N 1
ATOM 596 C CA . GLU A 1 74 ? 4.710 9.319 -13.102 1.00 86.38 74 GLU A CA 1
ATOM 597 C C . GLU A 1 74 ? 6.231 9.215 -12.932 1.00 86.38 74 GLU A C 1
ATOM 599 O O . GLU A 1 74 ? 6.987 9.775 -13.730 1.00 86.38 74 GLU A O 1
ATOM 604 N N . ILE A 1 75 ? 6.701 8.436 -11.954 1.00 87.94 75 ILE A N 1
ATOM 605 C CA . ILE A 1 75 ? 8.134 8.185 -11.744 1.00 87.94 75 ILE A CA 1
ATOM 606 C C . ILE A 1 75 ? 8.748 7.523 -12.981 1.00 87.94 75 ILE A C 1
ATOM 608 O O . ILE A 1 75 ? 9.816 7.937 -13.436 1.00 87.94 75 ILE A O 1
ATOM 612 N N . ALA A 1 76 ? 8.075 6.528 -13.562 1.00 89.88 76 ALA A N 1
ATOM 613 C CA . ALA A 1 76 ? 8.537 5.861 -14.773 1.00 89.88 76 ALA A CA 1
ATOM 614 C C . ALA A 1 76 ? 8.675 6.837 -15.954 1.00 89.88 76 ALA A C 1
ATOM 616 O O . ALA A 1 76 ? 9.664 6.779 -16.690 1.00 89.88 76 ALA A O 1
ATOM 617 N N . TRP A 1 77 ? 7.731 7.770 -16.107 1.00 90.31 77 TRP A N 1
ATOM 618 C CA . TRP A 1 77 ? 7.808 8.827 -17.114 1.00 90.31 77 TRP A CA 1
ATOM 619 C C . TRP A 1 77 ? 8.981 9.782 -16.871 1.00 90.31 77 TRP A C 1
ATOM 621 O O . TRP A 1 77 ? 9.726 10.086 -17.803 1.00 90.31 77 TRP A O 1
ATOM 631 N N . LEU A 1 78 ? 9.198 10.216 -15.626 1.00 91.44 78 LEU A N 1
ATOM 632 C CA . LEU A 1 78 ? 10.322 11.087 -15.269 1.00 91.44 78 LEU A CA 1
ATOM 633 C C . LEU A 1 78 ? 11.677 10.421 -15.548 1.00 91.44 78 LEU A C 1
ATOM 635 O O . LEU A 1 78 ? 12.555 11.056 -16.130 1.00 91.44 78 LEU A O 1
ATOM 639 N N . ILE A 1 79 ? 11.831 9.139 -15.203 1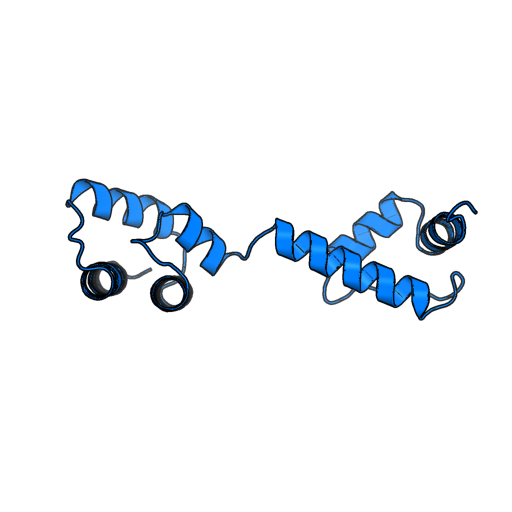.00 92.25 79 ILE A N 1
ATOM 640 C CA . ILE A 1 79 ? 13.044 8.359 -15.493 1.00 92.25 79 ILE A CA 1
ATOM 641 C C . ILE A 1 79 ? 13.267 8.254 -17.003 1.00 92.25 79 ILE A C 1
ATOM 643 O O . ILE A 1 79 ? 14.386 8.452 -17.479 1.00 92.25 79 ILE A O 1
ATOM 647 N N . LEU A 1 80 ? 12.215 7.941 -17.768 1.00 92.50 80 LEU A N 1
ATOM 648 C CA . LEU A 1 80 ? 12.299 7.872 -19.225 1.00 92.50 80 LEU A CA 1
ATOM 649 C C . LEU A 1 80 ? 12.749 9.218 -19.808 1.00 92.50 80 LEU A C 1
ATOM 651 O O . LEU A 1 80 ? 13.695 9.250 -20.595 1.00 92.50 80 LEU A O 1
ATOM 655 N N . LYS A 1 81 ? 12.130 10.320 -19.373 1.00 90.62 81 LYS A N 1
ATOM 656 C CA . LYS A 1 81 ? 12.461 11.677 -19.816 1.00 90.62 81 LYS A CA 1
ATOM 657 C C . LYS A 1 81 ? 13.909 12.053 -19.496 1.00 90.62 81 LYS A C 1
ATOM 659 O O . LYS A 1 81 ? 14.615 12.502 -20.393 1.00 90.62 81 LYS A O 1
ATOM 664 N N . GLU A 1 82 ? 14.380 11.801 -18.272 1.00 90.44 82 GLU A N 1
ATOM 665 C CA . GLU A 1 82 ? 15.779 12.056 -17.892 1.00 90.44 82 GLU A CA 1
ATOM 666 C C . GLU A 1 82 ? 16.745 11.314 -18.825 1.00 90.44 82 GLU A C 1
ATOM 668 O O . GLU A 1 82 ? 17.744 11.876 -19.277 1.00 90.44 82 GLU A O 1
ATOM 673 N N . LYS A 1 83 ? 16.455 10.049 -19.157 1.00 91.38 83 LYS A N 1
ATOM 674 C CA . LYS A 1 83 ? 17.313 9.281 -20.066 1.00 91.38 83 LYS A CA 1
ATOM 675 C C . LYS A 1 83 ? 17.295 9.824 -21.490 1.00 91.38 83 LYS A C 1
ATOM 677 O O . LYS A 1 83 ? 18.357 9.842 -22.107 1.00 91.38 83 LYS A O 1
ATOM 682 N N . ILE A 1 84 ? 16.137 10.258 -21.992 1.00 90.12 84 ILE A N 1
ATOM 683 C CA . ILE A 1 84 ? 16.010 10.855 -23.331 1.00 90.12 84 ILE A CA 1
ATOM 684 C C . ILE A 1 84 ? 16.829 12.149 -23.405 1.00 90.12 84 ILE A C 1
ATOM 686 O O . ILE A 1 84 ? 17.525 12.381 -24.385 1.00 90.12 84 ILE A O 1
ATOM 690 N N . GLU A 1 85 ? 16.799 12.971 -22.355 1.00 86.25 85 GLU A N 1
ATOM 691 C CA . GLU A 1 85 ? 17.567 14.221 -22.293 1.00 86.25 85 GLU A CA 1
ATOM 692 C C . GLU A 1 85 ? 19.080 13.986 -22.142 1.00 86.25 85 GLU A C 1
ATOM 694 O O . GLU A 1 85 ? 19.893 14.793 -22.598 1.00 86.25 85 GLU A O 1
ATOM 699 N N . ARG A 1 86 ? 19.477 12.897 -21.476 1.00 86.94 86 ARG A N 1
ATOM 700 C CA . ARG A 1 86 ? 20.873 12.636 -21.098 1.00 86.94 86 ARG A CA 1
ATOM 701 C C . ARG A 1 86 ? 21.661 11.818 -22.116 1.00 86.94 86 ARG A C 1
ATOM 703 O O . ARG A 1 86 ? 22.883 11.965 -22.181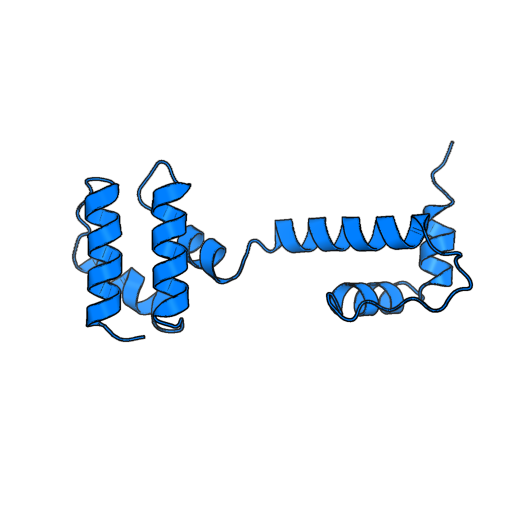 1.00 86.94 86 ARG A O 1
ATOM 710 N N . TYR A 1 87 ? 21.007 10.922 -22.847 1.00 87.31 87 TYR A N 1
ATOM 711 C CA . TYR A 1 87 ? 21.658 9.991 -23.765 1.00 87.31 87 TYR A CA 1
ATOM 712 C C . TYR A 1 87 ? 21.226 10.247 -25.204 1.00 87.31 87 TYR A C 1
ATOM 714 O O . TYR A 1 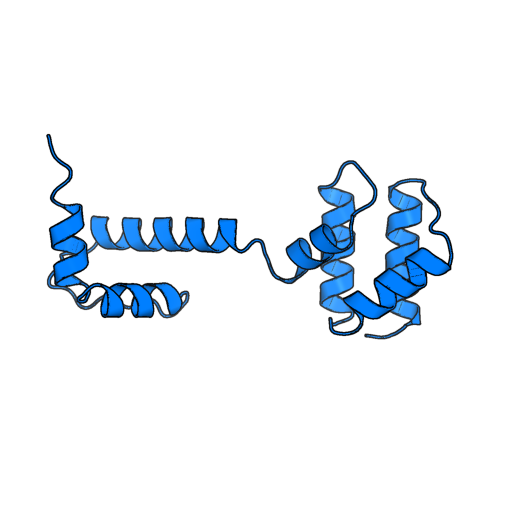87 ? 20.061 10.500 -25.479 1.00 87.31 87 TYR A O 1
ATOM 722 N N . ASP A 1 88 ? 22.177 10.128 -26.128 1.00 80.81 88 ASP A N 1
ATOM 723 C CA . ASP A 1 88 ? 21.892 10.199 -27.560 1.00 80.81 88 ASP A CA 1
ATOM 724 C C . ASP A 1 88 ? 21.039 8.997 -28.015 1.00 80.81 88 ASP A C 1
ATOM 726 O O . ASP A 1 88 ? 21.166 7.886 -27.482 1.00 80.81 88 ASP A O 1
ATOM 730 N N . GLY A 1 89 ? 20.192 9.201 -29.025 1.00 83.06 89 GLY A N 1
ATOM 731 C CA . GLY A 1 89 ? 19.243 8.202 -29.528 1.00 83.06 89 GLY A CA 1
ATOM 732 C C . GLY A 1 89 ? 19.915 6.938 -30.072 1.00 83.06 89 GLY A C 1
ATOM 733 O O . GLY A 1 89 ? 19.322 5.866 -30.068 1.00 83.06 89 GLY A O 1
ATOM 734 N N . TYR A 1 90 ? 21.186 7.023 -30.470 1.00 84.50 90 TYR A N 1
ATOM 735 C CA . TYR A 1 90 ? 21.959 5.888 -30.987 1.00 84.50 90 TYR A CA 1
ATOM 736 C C . TYR A 1 90 ? 22.619 5.024 -29.902 1.00 84.50 90 TYR A C 1
ATOM 738 O O . TYR A 1 90 ? 23.254 4.013 -30.211 1.00 84.50 90 TYR A O 1
ATOM 746 N N . MET A 1 91 ? 22.497 5.404 -28.629 1.00 86.31 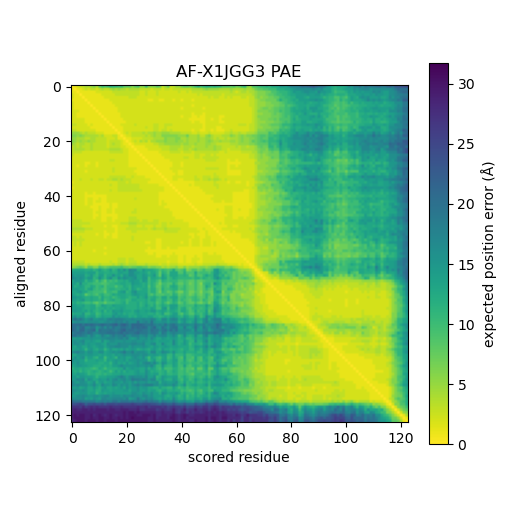91 MET A N 1
ATOM 747 C CA . MET A 1 91 ? 23.069 4.655 -27.513 1.00 86.31 91 MET A CA 1
ATOM 748 C C . MET A 1 91 ? 22.153 3.509 -27.078 1.00 86.31 91 MET A C 1
ATOM 750 O O . MET A 1 91 ? 20.933 3.622 -27.077 1.00 86.31 91 MET A O 1
ATOM 754 N N . SER A 1 92 ? 22.743 2.401 -26.628 1.00 85.19 92 SER A N 1
ATOM 755 C CA . SER A 1 92 ? 21.979 1.327 -25.986 1.00 85.19 92 SER A CA 1
ATOM 756 C C . SER A 1 92 ? 21.635 1.708 -24.546 1.00 85.19 92 SER A C 1
ATOM 758 O O . SER A 1 92 ? 22.518 1.797 -23.690 1.00 85.19 92 SER A O 1
ATOM 760 N N . VAL A 1 93 ? 20.348 1.908 -24.272 1.00 89.81 93 VAL A N 1
ATOM 761 C CA . VAL A 1 93 ? 19.827 2.280 -22.952 1.00 89.81 93 VAL A CA 1
ATOM 762 C C . VAL A 1 93 ? 19.002 1.129 -22.375 1.00 89.81 93 VAL A C 1
ATOM 764 O O . VAL A 1 93 ? 18.194 0.523 -23.068 1.00 89.81 93 VAL A O 1
ATOM 767 N N . SER A 1 94 ? 19.202 0.814 -21.092 1.00 90.31 94 SER A N 1
ATOM 768 C CA . SER A 1 94 ? 18.426 -0.204 -20.367 1.00 90.31 94 SER A CA 1
ATOM 769 C C . SER A 1 94 ? 17.811 0.352 -19.082 1.00 90.31 94 SER A C 1
ATOM 771 O O . SER A 1 94 ? 18.282 1.357 -18.538 1.00 90.31 94 SER A O 1
ATOM 773 N N . PHE A 1 95 ? 16.760 -0.310 -18.589 1.00 92.50 95 PHE A N 1
ATOM 774 C CA . PHE A 1 95 ? 15.999 0.077 -17.393 1.00 92.50 95 PHE A CA 1
ATOM 775 C C . PHE A 1 95 ? 15.925 -1.094 -16.393 1.00 92.50 95 PHE A C 1
ATOM 777 O O . PHE A 1 95 ? 14.863 -1.688 -16.224 1.00 92.50 95 PHE A O 1
ATOM 784 N N . PRO A 1 96 ? 17.045 -1.481 -15.752 1.00 87.38 96 PRO A N 1
ATOM 785 C CA . PRO A 1 96 ? 17.081 -2.662 -14.884 1.00 87.38 96 PRO A CA 1
ATOM 786 C C . PRO A 1 96 ? 16.196 -2.526 -13.637 1.00 87.38 96 PRO A C 1
ATOM 788 O O . PRO A 1 96 ? 15.624 -3.515 -13.191 1.00 87.38 96 PRO A O 1
ATOM 791 N N . GLU A 1 97 ? 16.059 -1.312 -13.099 1.00 85.81 97 GLU A N 1
ATOM 792 C CA . GLU A 1 97 ? 15.227 -1.024 -11.920 1.00 85.81 97 GLU A CA 1
ATOM 793 C C . GLU A 1 97 ? 13.744 -0.824 -12.275 1.00 85.81 97 GLU A C 1
ATOM 795 O O . GLU A 1 97 ? 12.879 -1.037 -11.432 1.00 85.81 97 GLU A O 1
ATOM 800 N N . ASN A 1 98 ? 13.434 -0.501 -13.539 1.00 89.19 98 ASN A N 1
ATOM 801 C CA . ASN A 1 98 ? 12.066 -0.308 -14.033 1.00 89.19 98 ASN A CA 1
ATOM 802 C C . ASN A 1 98 ? 11.857 -1.021 -15.386 1.00 89.19 98 ASN A C 1
ATOM 804 O O . ASN A 1 98 ? 11.720 -0.362 -16.423 1.00 89.19 98 ASN A O 1
ATOM 808 N N . PRO A 1 99 ? 11.809 -2.368 -15.414 1.00 91.75 99 PRO A N 1
ATOM 809 C CA . PRO A 1 99 ? 11.738 -3.138 -16.662 1.00 91.75 99 PRO A CA 1
ATOM 810 C C . PRO A 1 99 ? 10.497 -2.846 -17.519 1.00 91.75 99 PRO A C 1
ATOM 812 O O . PRO A 1 99 ? 10.519 -3.036 -18.739 1.00 91.75 99 PRO A O 1
ATOM 815 N N . ALA A 1 100 ? 9.421 -2.360 -16.893 1.00 91.88 100 ALA A N 1
ATOM 816 C CA . ALA A 1 100 ? 8.213 -1.924 -17.583 1.00 91.88 100 ALA A CA 1
ATOM 817 C C . ALA A 1 100 ? 8.493 -0.789 -18.586 1.00 91.88 100 ALA A C 1
ATOM 819 O O . ALA A 1 100 ? 7.957 -0.830 -19.690 1.00 91.88 100 ALA A O 1
ATOM 820 N N . ILE A 1 101 ? 9.393 0.154 -18.262 1.00 94.19 101 ILE A N 1
ATOM 821 C CA . ILE A 1 101 ? 9.781 1.243 -19.175 1.00 94.19 101 ILE A CA 1
ATOM 822 C C . ILE A 1 101 ? 10.397 0.662 -20.446 1.00 94.19 101 ILE A C 1
ATOM 824 O O . ILE A 1 101 ? 9.960 0.984 -21.546 1.00 94.19 101 ILE A O 1
ATOM 828 N N . GLY A 1 102 ? 11.370 -0.243 -20.296 1.00 93.06 102 GLY A N 1
ATOM 829 C CA . GLY A 1 102 ? 12.014 -0.895 -21.437 1.00 93.06 102 GLY A CA 1
ATOM 830 C C . GLY A 1 102 ? 11.016 -1.666 -22.302 1.00 93.06 102 GLY A C 1
ATOM 831 O O . GLY A 1 102 ? 11.046 -1.557 -23.520 1.00 93.06 102 GLY A O 1
ATOM 832 N N . SER A 1 103 ? 10.076 -2.378 -21.677 1.00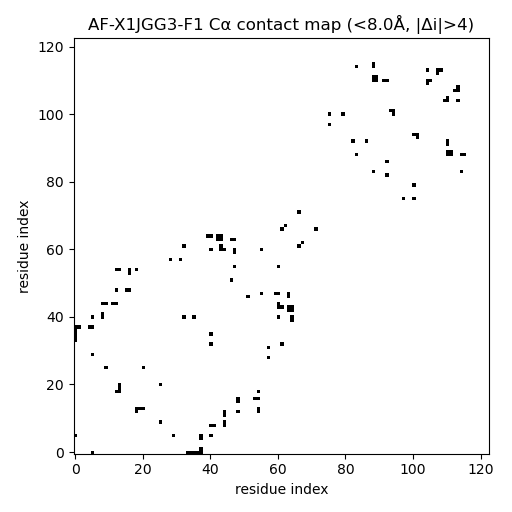 93.75 103 SER A N 1
ATOM 833 C CA . SER A 1 103 ? 9.038 -3.124 -22.402 1.00 93.75 103 SER A CA 1
ATOM 834 C C . SER A 1 103 ? 8.134 -2.208 -23.236 1.00 93.75 103 SER A C 1
ATOM 836 O O . SER A 1 103 ? 7.791 -2.549 -24.366 1.00 93.75 103 SER A O 1
ATOM 838 N N . VAL A 1 104 ? 7.766 -1.039 -22.700 1.00 92.69 104 VAL A N 1
ATOM 839 C CA . VAL A 1 104 ? 6.974 -0.029 -23.420 1.00 92.69 104 VAL A CA 1
ATOM 840 C C . VAL A 1 104 ? 7.783 0.605 -24.550 1.00 92.69 104 VAL A C 1
ATOM 842 O O . VAL A 1 104 ? 7.265 0.725 -25.654 1.00 92.69 104 VAL A O 1
ATOM 845 N N . VAL A 1 105 ? 9.050 0.959 -24.312 1.00 93.38 105 VAL A N 1
ATOM 846 C CA . VAL A 1 105 ? 9.950 1.507 -25.343 1.00 93.38 105 VAL A CA 1
ATOM 847 C C . VAL A 1 105 ? 10.053 0.551 -26.531 1.00 93.38 105 VAL A C 1
ATOM 849 O O . VAL A 1 105 ? 9.862 0.971 -27.668 1.00 93.38 105 VAL A O 1
ATOM 852 N N . GLU A 1 106 ? 10.273 -0.741 -26.284 1.00 93.56 106 GLU A N 1
ATOM 853 C CA . GLU A 1 106 ? 10.311 -1.755 -27.346 1.00 93.56 106 GLU A CA 1
ATOM 854 C C . GLU A 1 106 ? 8.966 -1.881 -28.076 1.00 93.56 106 GLU A C 1
ATOM 856 O O . GLU A 1 106 ? 8.927 -1.940 -29.305 1.00 93.56 106 GLU A O 1
ATOM 861 N N . ALA A 1 107 ? 7.848 -1.857 -27.344 1.00 93.00 107 ALA A N 1
ATOM 862 C CA . ALA A 1 107 ? 6.514 -1.887 -27.944 1.00 93.00 107 ALA A CA 1
ATOM 863 C C . ALA A 1 107 ? 6.219 -0.659 -28.829 1.00 93.00 107 ALA A C 1
ATOM 865 O O . ALA A 1 107 ? 5.429 -0.763 -29.767 1.00 93.00 107 ALA A O 1
ATOM 866 N N . LEU A 1 108 ? 6.856 0.482 -28.548 1.00 90.38 108 LEU A N 1
ATOM 867 C CA . LEU A 1 108 ? 6.725 1.735 -29.296 1.00 90.38 108 LEU A CA 1
ATOM 868 C C . LEU A 1 108 ? 7.743 1.890 -30.440 1.00 90.38 108 LEU A C 1
ATOM 870 O O . LEU A 1 108 ? 7.784 2.944 -31.065 1.00 90.38 108 LEU A O 1
ATOM 874 N N . GLY A 1 109 ? 8.528 0.854 -30.758 1.00 90.94 109 GLY A N 1
ATOM 875 C CA . GLY A 1 109 ? 9.486 0.877 -31.875 1.00 90.94 109 GLY A CA 1
ATOM 876 C C . GLY A 1 109 ? 10.953 0.997 -31.459 1.00 90.94 109 GLY A C 1
ATOM 877 O O . GLY A 1 109 ? 11.829 1.083 -32.318 1.00 90.94 109 GLY A O 1
ATOM 878 N N . GLY A 1 110 ? 11.235 0.946 -30.158 1.00 92.25 110 GLY A N 1
ATOM 879 C CA . GLY A 1 110 ? 12.583 0.954 -29.602 1.00 92.25 110 GLY A CA 1
ATOM 880 C C . GLY A 1 110 ? 13.109 2.353 -29.278 1.00 92.25 110 GLY A C 1
ATOM 881 O O . GLY A 1 110 ? 12.470 3.374 -29.528 1.00 92.25 110 GLY A O 1
ATOM 882 N N . TRP A 1 111 ? 14.308 2.394 -28.690 1.00 92.75 111 TRP A N 1
ATOM 883 C CA . TRP A 1 111 ? 14.911 3.622 -28.152 1.00 92.75 111 TRP A CA 1
ATOM 884 C C . TRP A 1 111 ? 15.094 4.734 -29.196 1.00 92.75 111 TRP A C 1
ATOM 886 O O . TRP A 1 111 ? 14.772 5.886 -28.920 1.00 92.75 111 TRP A O 1
ATOM 896 N N . ILE A 1 112 ? 15.552 4.383 -30.402 1.00 91.44 112 ILE A N 1
ATOM 897 C CA . ILE A 1 112 ? 15.792 5.351 -31.484 1.00 91.44 112 ILE A CA 1
ATOM 898 C C . ILE A 1 112 ? 14.485 6.057 -31.874 1.00 91.44 112 ILE A C 1
ATOM 900 O O . ILE A 1 112 ? 14.434 7.284 -31.882 1.00 91.44 112 ILE A O 1
ATOM 904 N N . GLU A 1 113 ? 13.419 5.291 -32.135 1.00 89.19 113 GLU A N 1
ATOM 905 C CA . GLU A 1 113 ? 12.109 5.836 -32.523 1.00 89.19 113 GLU A CA 1
ATOM 906 C C . GLU A 1 113 ? 11.501 6.694 -31.401 1.00 89.19 113 GLU A C 1
ATOM 908 O O . GLU A 1 113 ? 10.920 7.756 -31.648 1.00 89.19 113 GLU A O 1
ATOM 913 N N . MET A 1 114 ? 11.688 6.263 -30.148 1.00 88.19 114 MET A N 1
ATOM 914 C CA . MET A 1 114 ? 11.242 7.003 -28.971 1.00 88.19 114 MET A CA 1
ATOM 915 C C . MET A 1 114 ? 11.922 8.378 -28.878 1.00 88.19 114 MET A C 1
ATOM 917 O O . MET A 1 114 ? 11.230 9.383 -28.710 1.00 88.19 114 MET A O 1
ATOM 921 N N . CYS A 1 115 ? 13.250 8.442 -29.040 1.00 87.69 115 CYS A N 1
ATOM 922 C CA . CYS A 1 115 ? 14.013 9.694 -29.034 1.00 87.69 115 CYS A CA 1
ATOM 923 C C . CYS A 1 115 ? 13.628 10.620 -30.200 1.00 87.69 115 CYS A C 1
ATOM 925 O O . CYS A 1 115 ? 13.417 11.817 -29.984 1.00 87.69 115 CYS A O 1
ATOM 927 N N . ASP A 1 116 ? 13.470 10.076 -31.409 1.00 82.81 116 ASP A N 1
ATOM 928 C CA . ASP A 1 116 ? 13.099 10.838 -32.610 1.00 82.81 116 ASP A CA 1
ATOM 929 C C . ASP A 1 116 ? 11.690 11.449 -32.513 1.00 82.81 116 ASP A C 1
ATOM 931 O O . ASP A 1 116 ? 11.445 12.549 -33.021 1.00 82.81 116 ASP A O 1
ATOM 935 N N . THR A 1 117 ? 10.766 10.774 -31.822 1.00 69.62 117 THR A N 1
ATOM 936 C CA . THR A 1 117 ? 9.407 11.277 -31.576 1.00 69.62 117 THR A CA 1
ATOM 937 C C . THR A 1 117 ? 9.401 12.428 -30.566 1.00 69.62 117 THR A C 1
ATOM 939 O O . THR A 1 117 ? 8.689 13.410 -30.766 1.00 69.62 117 THR A O 1
ATOM 942 N N . THR A 1 118 ? 10.230 12.369 -29.517 1.00 58.97 118 THR A N 1
ATOM 943 C CA . THR A 1 118 ? 10.338 13.439 -28.502 1.00 58.97 118 THR A CA 1
ATOM 944 C C . THR A 1 118 ? 11.058 14.701 -28.975 1.00 58.97 118 THR A C 1
ATOM 946 O O . THR A 1 118 ? 10.774 15.780 -28.468 1.00 58.97 118 THR A O 1
ATOM 949 N N . ILE A 1 119 ? 11.956 14.615 -29.964 1.00 53.44 119 ILE A N 1
ATOM 950 C CA . ILE A 1 119 ? 12.638 15.798 -30.533 1.00 53.44 119 ILE A CA 1
ATOM 951 C C 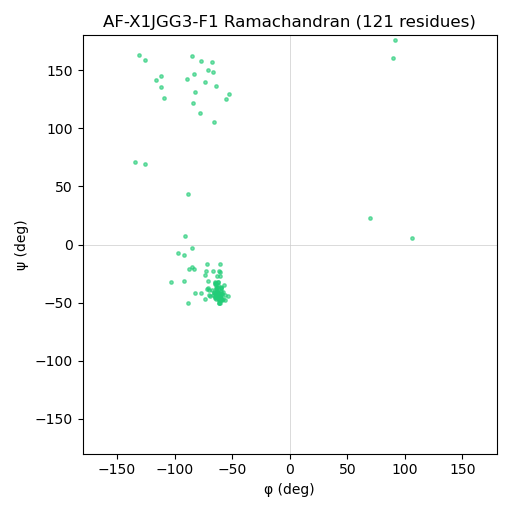. ILE A 1 119 ? 11.671 16.651 -31.382 1.00 53.44 119 ILE A C 1
ATOM 953 O O . ILE A 1 119 ? 11.928 17.829 -31.635 1.00 53.44 119 ILE A O 1
ATOM 957 N N . LYS A 1 120 ? 10.520 16.092 -31.775 1.00 48.03 120 LYS A N 1
ATOM 958 C CA . LYS A 1 120 ? 9.435 16.802 -32.463 1.00 48.03 120 LYS A CA 1
ATOM 959 C C . LYS A 1 120 ? 8.434 17.443 -31.492 1.00 48.03 120 LYS A C 1
ATOM 961 O O . LYS A 1 120 ? 7.231 17.385 -31.736 1.00 48.03 120 LYS A O 1
ATOM 966 N N . GLU A 1 121 ? 8.890 18.087 -30.419 1.00 45.94 121 GLU A N 1
ATOM 967 C CA . GLU A 1 121 ? 8.044 19.113 -29.798 1.00 45.94 121 GLU A CA 1
ATOM 968 C C . GLU A 1 121 ? 7.905 20.271 -30.802 1.00 45.94 121 GLU A C 1
ATOM 970 O O . GLU A 1 121 ? 8.855 21.001 -31.099 1.00 45.94 121 GLU A O 1
ATOM 975 N N . GLU A 1 122 ? 6.724 20.343 -31.420 1.00 44.38 122 GLU A N 1
ATOM 976 C CA . GLU A 1 122 ? 6.319 21.371 -32.374 1.00 44.38 122 GLU A CA 1
ATOM 977 C C . GLU A 1 122 ? 6.533 22.776 -31.784 1.00 44.38 122 GLU A C 1
ATOM 979 O O . GLU A 1 122 ? 6.118 23.074 -30.664 1.00 44.38 122 GLU A O 1
ATOM 984 N N . LYS A 1 123 ? 7.206 23.627 -32.565 1.00 35.12 123 LYS A N 1
ATOM 985 C CA . LYS A 1 123 ? 7.305 25.074 -32.340 1.00 35.12 123 LYS A CA 1
ATOM 986 C C . LYS A 1 123 ? 5.973 25.779 -32.554 1.00 35.12 123 LYS A C 1
ATOM 988 O O . LYS A 1 123 ? 5.260 25.391 -33.506 1.00 35.12 123 LYS A O 1
#

pLDDT: mean 89.53, std 11.19, range [35.12, 97.25]

Solvent-accessible surface area (backbone atoms only — not comparable to full-atom values): 7273 Å² total; per-residue (Å²): 84,56,70,69,62,50,51,53,50,51,51,50,50,27,66,75,61,74,44,81,79,53,72,70,56,53,49,52,52,46,72,70,52,50,84,45,49,61,66,47,52,49,51,16,49,54,48,43,68,72,74,47,92,58,78,75,53,72,64,60,43,48,34,58,58,74,49,52,68,69,59,52,52,51,52,51,50,52,54,52,49,52,46,56,77,72,44,64,50,89,57,93,81,85,37,90,92,46,53,67,56,47,53,51,38,51,75,65,65,24,62,46,50,51,42,60,57,63,72,60,69,80,129

Sequence (123 aa):
MDKKLFLQSLNSLESAFGEKLREDRAKIYWDILKGYSDIEIKKAVIGSIRELKFFPKIAEIIEMIVGNIEDEAEIAWLILKEKIERYDGYMSVSFPENPAIGSVVEALGGWIEMCDTTIKEEK

Secondary structure (DSSP, 8-state):
--HHHHHHHHHHHHHHHT----HHHHHHHHHHHTTS-HHHHHHHHHHHHHH-SSPPPHHHHHHHHH--HHHHHHHHHHHHHHHHHHS-TTS----SS-HHHHHHHHHTT-HHHHHHHHTT---

Organism: NCBI:txid412755